Protein AF-X1SLD9-F1 (afdb_monomer_lite)

InterPro domains:
  IPR005496 Integral membrane protein TerC [PF03741] (12-91)

pLDDT: mean 82.07, std 15.09, range [48.0, 96.69]

Structure (mmCIF, N/CA/C/O backbone):
data_AF-X1SLD9-F1
#
_entry.id   AF-X1SLD9-F1
#
loop_
_atom_site.group_PDB
_atom_site.id
_atom_site.type_symbol
_atom_site.label_atom_id
_atom_site.label_alt_id
_atom_site.label_comp_id
_atom_site.label_asym_id
_atom_site.label_entity_id
_atom_site.label_seq_id
_atom_site.pdbx_PDB_ins_code
_atom_site.Cartn_x
_atom_site.Cartn_y
_atom_site.Cartn_z
_atom_site.occupancy
_atom_site.B_iso_or_equiv
_atom_site.auth_seq_id
_atom_site.auth_comp_id
_atom_site.auth_asym_id
_atom_site.auth_atom_id
_atom_site.pdbx_PDB_model_num
ATOM 1 N N . MET A 1 1 ? -6.673 22.535 20.871 1.00 64.75 1 MET A N 1
ATOM 2 C CA . MET A 1 1 ? -6.230 21.132 20.975 1.00 64.75 1 MET A CA 1
ATOM 3 C C . MET A 1 1 ? -6.907 20.286 19.899 1.00 64.75 1 MET A C 1
ATOM 5 O O . MET A 1 1 ? -6.180 19.709 19.114 1.00 64.75 1 MET A O 1
ATOM 9 N N . GLU A 1 2 ? -8.229 20.379 19.704 1.00 82.31 2 GLU A N 1
ATOM 10 C CA . GLU A 1 2 ? -8.966 19.707 18.601 1.00 82.31 2 GLU A CA 1
ATOM 11 C C . GLU A 1 2 ? -8.396 19.900 17.176 1.00 82.31 2 GLU A C 1
ATOM 13 O O . GLU A 1 2 ? -8.291 18.949 16.408 1.00 82.31 2 GLU A O 1
ATOM 18 N N . LEU A 1 3 ? -7.998 21.125 16.803 1.00 88.19 3 LEU A N 1
ATOM 19 C CA . LEU A 1 3 ? -7.491 21.403 15.450 1.00 88.19 3 LEU A CA 1
ATOM 20 C C . LEU A 1 3 ? -6.128 20.745 15.186 1.00 88.19 3 LEU A C 1
ATOM 22 O O . LEU A 1 3 ? -5.868 20.282 14.080 1.00 88.19 3 LEU A O 1
ATOM 26 N N . THR A 1 4 ? -5.262 20.698 16.199 1.00 92.12 4 THR A N 1
ATOM 27 C CA . THR A 1 4 ? -3.933 20.086 16.089 1.00 92.12 4 THR A CA 1
ATOM 28 C C . THR A 1 4 ? -4.052 18.577 15.894 1.00 92.12 4 THR A C 1
ATOM 30 O O . THR A 1 4 ? -3.393 18.038 15.010 1.00 92.12 4 THR A O 1
ATOM 33 N N . GLU A 1 5 ? -4.947 17.921 16.640 1.00 93.19 5 GLU A N 1
ATOM 34 C CA . GLU A 1 5 ? -5.236 16.488 16.489 1.00 93.19 5 GLU A CA 1
ATOM 35 C C . GLU A 1 5 ? -5.834 16.170 15.113 1.00 93.19 5 GLU A C 1
ATOM 37 O O . GLU A 1 5 ? -5.409 15.220 14.462 1.00 93.19 5 GLU A O 1
ATOM 42 N N . ALA A 1 6 ? -6.761 16.997 14.614 1.00 93.94 6 ALA A N 1
ATOM 43 C CA . ALA A 1 6 ? -7.327 16.823 13.276 1.00 93.94 6 ALA A CA 1
ATOM 44 C C . ALA A 1 6 ? -6.264 16.973 12.174 1.00 93.94 6 ALA A C 1
ATOM 46 O O . ALA A 1 6 ? -6.200 16.152 11.260 1.00 93.94 6 ALA A O 1
ATOM 47 N N . ILE A 1 7 ? -5.399 17.989 12.271 1.00 95.50 7 ILE A N 1
ATOM 48 C CA . ILE A 1 7 ? -4.295 18.194 11.322 1.00 95.50 7 ILE A CA 1
ATOM 49 C C . ILE A 1 7 ? -3.312 17.019 11.375 1.00 95.50 7 ILE A C 1
ATOM 51 O O . ILE A 1 7 ? -2.889 16.540 10.323 1.00 95.50 7 ILE A O 1
ATOM 55 N N . LEU A 1 8 ? -2.978 16.522 12.571 1.00 95.50 8 LEU A N 1
ATOM 56 C CA . LEU A 1 8 ? -2.121 15.348 12.740 1.00 95.50 8 LEU A CA 1
ATOM 57 C C . LEU A 1 8 ? -2.761 14.084 12.158 1.00 95.50 8 LEU A C 1
ATOM 59 O O . LEU A 1 8 ? -2.092 13.355 11.432 1.00 95.50 8 LEU A O 1
ATOM 63 N N . ALA A 1 9 ? -4.049 13.843 12.407 1.00 95.19 9 ALA A N 1
ATOM 64 C CA . ALA A 1 9 ? -4.768 12.701 11.849 1.00 95.19 9 ALA A CA 1
ATOM 65 C C . ALA A 1 9 ? -4.791 12.744 10.315 1.00 95.19 9 ALA A C 1
ATOM 67 O O . ALA A 1 9 ? -4.487 11.743 9.669 1.00 95.19 9 ALA A O 1
ATOM 68 N N . ILE A 1 10 ? -5.074 13.909 9.723 1.00 96.31 10 ILE A N 1
ATOM 69 C CA . ILE A 1 10 ? -5.033 14.101 8.267 1.00 96.31 10 ILE A CA 1
ATOM 70 C C . ILE A 1 10 ? -3.620 13.840 7.737 1.00 96.31 10 ILE A C 1
ATOM 72 O O . ILE A 1 10 ? -3.467 13.118 6.756 1.00 96.31 10 ILE A O 1
ATOM 76 N N . LEU A 1 11 ? -2.584 14.368 8.397 1.00 96.69 11 LEU A N 1
ATOM 77 C CA . LEU A 1 11 ? -1.189 14.119 8.023 1.00 96.69 11 LEU A CA 1
ATOM 78 C C . LEU A 1 11 ? -0.839 12.630 8.054 1.00 96.69 11 LEU A C 1
ATOM 80 O O . LEU A 1 11 ? -0.213 12.139 7.118 1.00 96.69 11 LEU A O 1
ATOM 84 N N . VAL A 1 12 ? -1.256 11.908 9.096 1.00 96.62 12 VAL A N 1
ATOM 85 C CA . VAL A 1 12 ? -1.031 10.462 9.215 1.00 96.62 12 VAL A CA 1
ATOM 86 C C . VAL A 1 12 ? -1.765 9.709 8.109 1.00 96.62 12 VAL A C 1
ATOM 88 O O . VAL A 1 12 ? -1.166 8.845 7.475 1.00 96.62 12 VAL A O 1
ATOM 91 N N . ILE A 1 13 ? -3.022 10.053 7.824 1.00 94.25 13 ILE A N 1
ATOM 92 C CA . ILE A 1 13 ? -3.799 9.427 6.745 1.00 94.25 13 ILE A CA 1
ATOM 93 C C . ILE A 1 13 ? -3.123 9.664 5.392 1.00 94.25 13 ILE A C 1
ATOM 95 O O . ILE A 1 13 ? -2.881 8.707 4.661 1.00 94.25 13 ILE A O 1
ATOM 99 N N . VAL A 1 14 ? -2.739 10.907 5.086 1.00 95.38 14 VAL A N 1
ATOM 100 C CA . VAL A 1 14 ? -2.036 11.253 3.840 1.00 95.38 14 VAL A CA 1
ATOM 101 C C . VAL A 1 14 ? -0.701 10.516 3.740 1.00 95.38 14 VAL A C 1
ATOM 103 O O . VAL A 1 14 ? -0.375 9.987 2.680 1.00 95.38 14 VAL A O 1
ATOM 106 N N . ALA A 1 15 ? 0.064 10.430 4.832 1.00 96.12 15 ALA A N 1
ATOM 107 C CA . ALA A 1 15 ? 1.329 9.702 4.854 1.00 96.12 15 ALA A CA 1
ATOM 108 C C . ALA A 1 15 ? 1.130 8.198 4.604 1.00 96.12 15 ALA A C 1
ATOM 110 O O . ALA A 1 15 ? 1.832 7.615 3.778 1.00 96.12 15 ALA A O 1
ATOM 111 N N . LEU A 1 16 ? 0.151 7.574 5.268 1.00 93.12 16 LEU A N 1
ATOM 112 C CA . LEU A 1 16 ? -0.178 6.159 5.087 1.00 93.12 16 LEU A CA 1
ATOM 113 C C . LEU A 1 16 ? -0.670 5.866 3.666 1.00 93.12 16 LEU A C 1
ATOM 115 O O . LEU A 1 16 ? -0.227 4.897 3.049 1.00 93.12 16 LEU A O 1
ATOM 119 N N . GLU A 1 17 ? -1.543 6.709 3.115 1.00 89.62 17 GLU A N 1
ATOM 120 C CA . GLU A 1 17 ? -2.030 6.560 1.744 1.00 89.62 17 GLU A CA 1
ATOM 121 C C . GLU A 1 17 ? -0.930 6.767 0.706 1.00 89.62 17 GLU A C 1
ATOM 123 O O . GLU A 1 17 ? -0.910 6.048 -0.298 1.00 89.62 17 GLU A O 1
ATOM 128 N N . ALA A 1 18 ? -0.014 7.711 0.947 1.00 91.12 18 ALA A N 1
ATOM 129 C CA . ALA A 1 18 ? 1.137 7.951 0.091 1.00 91.12 18 ALA A CA 1
ATOM 130 C C . ALA A 1 18 ? 2.058 6.727 0.071 1.00 91.12 18 ALA A C 1
ATOM 132 O O . ALA A 1 18 ? 2.329 6.204 -1.009 1.00 91.12 18 ALA A O 1
ATOM 133 N N . ILE A 1 19 ? 2.461 6.214 1.238 1.00 92.31 19 ILE A N 1
ATOM 134 C CA . ILE A 1 19 ? 3.322 5.026 1.351 1.00 92.31 19 ILE A CA 1
ATOM 135 C C . ILE A 1 19 ? 2.669 3.823 0.659 1.00 92.31 19 ILE A C 1
ATOM 137 O O . ILE A 1 19 ? 3.279 3.209 -0.212 1.00 92.31 19 ILE A O 1
ATOM 141 N N . LEU A 1 20 ? 1.395 3.550 0.95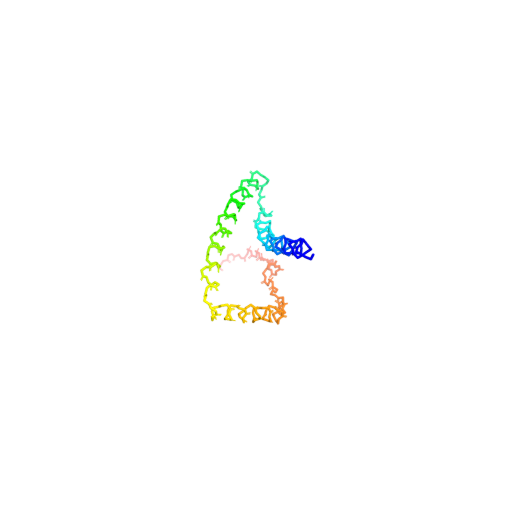5 1.00 88.75 20 LEU A N 1
ATOM 142 C CA . LEU A 1 20 ? 0.655 2.437 0.354 1.00 88.75 20 LEU A CA 1
ATOM 143 C C . LEU A 1 20 ? 0.481 2.593 -1.170 1.00 88.75 20 LEU A C 1
ATOM 145 O O . LEU A 1 20 ? 0.387 1.606 -1.901 1.00 88.75 20 LEU A O 1
ATOM 149 N N . SER A 1 21 ? 0.426 3.832 -1.673 1.00 87.31 21 SER A N 1
ATOM 150 C CA . SER A 1 21 ? 0.331 4.104 -3.111 1.00 87.31 21 SER A CA 1
ATOM 151 C C . SER A 1 21 ? 1.648 3.895 -3.863 1.00 87.31 21 SER A C 1
ATOM 153 O O . SER A 1 21 ? 1.610 3.525 -5.040 1.00 87.31 21 SER A O 1
ATOM 155 N N . VAL A 1 22 ? 2.795 4.098 -3.200 1.00 91.62 22 VAL A N 1
ATOM 156 C CA . VAL A 1 22 ? 4.126 3.979 -3.814 1.00 91.62 22 VAL A CA 1
ATOM 157 C C . VAL A 1 22 ? 4.406 2.543 -4.232 1.00 91.62 22 VAL A C 1
ATOM 159 O O . VAL A 1 22 ? 4.846 2.332 -5.360 1.0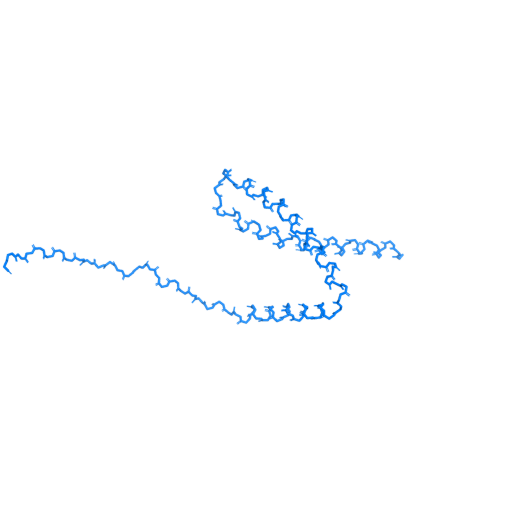0 91.62 22 VAL A O 1
ATOM 162 N N . ASP A 1 23 ? 4.089 1.558 -3.391 1.00 87.94 23 ASP A N 1
ATOM 163 C CA . ASP A 1 23 ? 4.305 0.144 -3.722 1.00 87.94 23 ASP A CA 1
ATOM 164 C C . ASP A 1 23 ? 3.528 -0.266 -4.982 1.00 87.94 23 ASP A C 1
ATOM 166 O O . ASP A 1 23 ? 4.075 -0.883 -5.900 1.00 87.94 23 ASP A O 1
ATOM 170 N N . ASN A 1 24 ? 2.260 0.152 -5.073 1.00 86.44 24 ASN A N 1
ATOM 171 C CA . ASN A 1 24 ? 1.398 -0.156 -6.215 1.00 86.44 24 ASN A CA 1
ATOM 172 C C . ASN A 1 24 ? 1.904 0.512 -7.512 1.00 86.44 24 ASN A C 1
ATOM 174 O O . ASN A 1 24 ? 1.964 -0.118 -8.570 1.00 86.44 24 ASN A O 1
ATOM 178 N N . ALA A 1 25 ? 2.350 1.770 -7.433 1.00 88.56 25 ALA A N 1
ATOM 179 C CA . ALA A 1 25 ? 2.945 2.470 -8.569 1.00 88.56 25 ALA A CA 1
ATOM 180 C C . ALA A 1 25 ? 4.312 1.886 -8.976 1.00 88.56 25 ALA A C 1
ATOM 182 O O . ALA A 1 25 ? 4.612 1.807 -10.169 1.00 88.56 25 ALA A O 1
ATOM 183 N N . MET A 1 26 ? 5.128 1.444 -8.012 1.00 90.56 26 MET A N 1
ATOM 184 C CA . MET A 1 26 ? 6.434 0.831 -8.264 1.00 90.56 26 MET A CA 1
ATOM 185 C C . MET A 1 26 ? 6.286 -0.477 -9.043 1.00 90.56 26 MET A C 1
ATOM 187 O O . MET A 1 26 ? 6.978 -0.662 -10.044 1.00 90.56 26 MET A O 1
ATOM 191 N N . VAL A 1 27 ? 5.366 -1.359 -8.639 1.00 88.62 27 VAL A N 1
ATOM 192 C CA . VAL A 1 27 ? 5.105 -2.623 -9.348 1.00 88.62 27 VAL A CA 1
ATOM 193 C C . VAL A 1 27 ? 4.638 -2.362 -10.780 1.00 88.62 27 VAL A C 1
ATOM 195 O O . VAL A 1 27 ? 5.189 -2.948 -11.716 1.00 88.62 27 VAL A O 1
ATOM 198 N N . LEU A 1 28 ? 3.692 -1.434 -10.976 1.00 89.00 28 LEU A N 1
ATOM 199 C CA . LEU A 1 28 ? 3.235 -1.051 -12.315 1.00 89.00 28 LEU A CA 1
ATOM 200 C C . LEU A 1 28 ? 4.391 -0.499 -13.164 1.00 89.00 28 LEU A C 1
ATOM 202 O O . LEU A 1 28 ? 4.561 -0.897 -14.316 1.00 89.00 28 LEU A O 1
ATOM 206 N N . ALA A 1 29 ? 5.224 0.375 -12.596 1.00 88.75 29 ALA A N 1
ATOM 207 C CA . ALA A 1 29 ? 6.377 0.933 -13.290 1.00 88.75 29 ALA A CA 1
ATOM 208 C C . ALA A 1 29 ? 7.378 -0.157 -13.699 1.00 88.75 29 ALA A C 1
ATOM 210 O O . ALA A 1 29 ? 7.855 -0.147 -14.832 1.00 88.75 29 ALA A O 1
ATOM 211 N N . VAL A 1 30 ? 7.680 -1.114 -12.815 1.00 89.00 30 VAL A N 1
ATOM 212 C CA . VAL A 1 30 ? 8.586 -2.236 -13.111 1.00 89.00 30 VAL A CA 1
ATOM 213 C C . VAL A 1 30 ? 8.021 -3.125 -14.218 1.00 89.00 30 VAL A C 1
ATOM 215 O O . VAL A 1 30 ? 8.761 -3.502 -15.125 1.00 89.00 30 VAL A O 1
ATOM 218 N N . MET A 1 31 ? 6.717 -3.400 -14.200 1.00 87.44 31 MET A N 1
ATOM 219 C CA . MET A 1 31 ? 6.062 -4.245 -15.200 1.00 87.44 31 MET A CA 1
ATOM 220 C C . MET A 1 31 ? 5.995 -3.596 -16.589 1.00 87.44 31 MET A C 1
ATOM 222 O O . MET A 1 31 ? 5.997 -4.296 -17.599 1.00 87.44 31 MET A O 1
ATOM 226 N N . VAL A 1 32 ? 5.963 -2.263 -16.656 1.00 84.06 32 VAL A N 1
ATOM 227 C CA . VAL A 1 32 ? 5.827 -1.513 -17.914 1.00 84.06 32 VAL A CA 1
ATOM 228 C C . VAL A 1 32 ? 7.178 -1.103 -18.530 1.00 84.06 32 VAL A C 1
ATOM 230 O O . VAL A 1 32 ? 7.241 -0.779 -19.718 1.00 84.06 32 VAL A O 1
ATOM 233 N N . ARG A 1 33 ? 8.288 -1.190 -17.779 1.00 80.88 33 ARG A N 1
ATOM 234 C CA . ARG A 1 33 ? 9.659 -0.949 -18.284 1.00 80.88 33 ARG A CA 1
ATOM 235 C C . ARG A 1 33 ? 10.031 -1.698 -19.579 1.00 80.88 33 ARG A C 1
ATOM 237 O O . ARG A 1 33 ? 10.653 -1.061 -20.424 1.00 80.88 33 ARG A O 1
ATOM 244 N N . PRO A 1 34 ? 9.694 -2.986 -19.781 1.00 80.38 34 PRO A N 1
ATOM 245 C CA . PRO A 1 34 ? 10.126 -3.729 -20.969 1.00 80.38 34 PRO A CA 1
ATOM 246 C C . PRO A 1 34 ? 9.279 -3.483 -22.235 1.00 80.38 34 PRO A C 1
ATOM 248 O O . PRO A 1 34 ? 9.470 -4.183 -23.228 1.00 80.38 34 PRO A O 1
ATOM 251 N N . LEU A 1 35 ? 8.334 -2.532 -22.238 1.00 78.31 35 LEU A N 1
ATOM 252 C CA . LEU A 1 35 ? 7.371 -2.371 -23.335 1.00 78.31 35 LEU A CA 1
ATOM 253 C C . LEU A 1 35 ? 7.790 -1.294 -24.364 1.00 78.31 35 LEU A C 1
ATOM 255 O O . LEU A 1 35 ? 8.181 -0.195 -23.958 1.00 78.31 35 LEU A O 1
ATOM 259 N N . PRO A 1 36 ? 7.657 -1.551 -25.685 1.00 73.38 36 PRO A N 1
ATOM 260 C CA . PRO A 1 36 ? 7.983 -0.581 -26.736 1.00 73.38 36 PRO A CA 1
ATOM 261 C C . PRO A 1 36 ? 7.186 0.728 -26.599 1.00 73.38 36 PRO A C 1
ATOM 263 O O . PRO A 1 36 ? 6.005 0.704 -26.236 1.00 73.38 36 PRO A O 1
ATOM 266 N N . GLU A 1 37 ? 7.811 1.867 -26.939 1.00 72.88 37 GLU A N 1
ATOM 267 C CA . GLU A 1 37 ? 7.284 3.235 -26.747 1.00 72.88 37 GLU A CA 1
ATOM 268 C C . GLU A 1 37 ? 5.806 3.412 -27.146 1.00 72.88 37 GLU A C 1
ATOM 270 O O . GLU A 1 37 ? 5.058 4.103 -26.454 1.00 72.88 37 GLU A O 1
ATOM 275 N N . HIS A 1 38 ? 5.364 2.760 -28.227 1.00 77.56 38 HIS A N 1
ATOM 276 C CA . HIS A 1 38 ? 4.008 2.902 -28.761 1.00 77.56 38 HIS A CA 1
ATOM 277 C C . HIS A 1 38 ? 2.916 2.188 -27.937 1.00 77.56 38 HIS A C 1
ATOM 279 O O . HIS A 1 38 ? 1.756 2.596 -27.979 1.00 77.56 38 HIS A O 1
ATOM 285 N N . LEU A 1 39 ? 3.258 1.143 -27.169 1.00 80.19 39 LEU A N 1
ATOM 286 C CA . LEU A 1 39 ? 2.313 0.427 -26.292 1.00 80.19 39 LEU A CA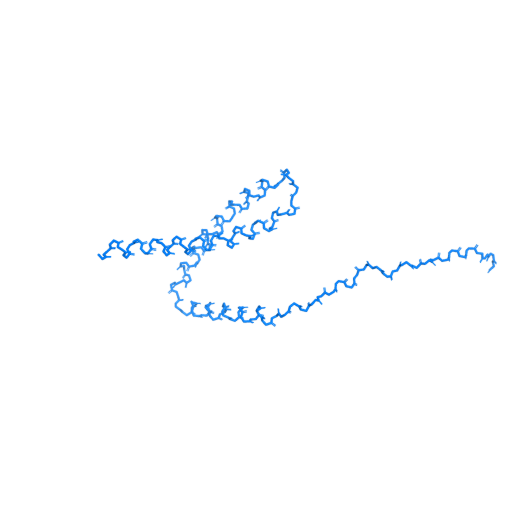 1
ATOM 287 C C . LEU A 1 39 ? 2.415 0.865 -24.837 1.00 80.19 39 LEU A C 1
ATOM 289 O O . LEU A 1 39 ? 1.478 0.641 -24.069 1.00 80.19 39 LEU A O 1
ATOM 293 N N . ARG A 1 40 ? 3.518 1.519 -24.462 1.00 81.75 40 ARG A N 1
ATOM 294 C CA . ARG A 1 40 ? 3.806 1.911 -23.082 1.00 81.75 40 ARG A CA 1
ATOM 295 C C . ARG A 1 40 ? 2.695 2.769 -22.482 1.00 81.75 40 ARG A C 1
ATOM 297 O O . ARG A 1 40 ? 2.229 2.476 -21.390 1.00 81.75 40 ARG A O 1
ATOM 304 N N . GLN A 1 41 ? 2.193 3.762 -23.215 1.00 81.12 41 GLN A N 1
ATOM 305 C CA . GLN A 1 41 ? 1.099 4.613 -22.731 1.00 81.12 41 GLN A CA 1
ATOM 306 C C . GLN A 1 41 ? -0.211 3.848 -22.517 1.00 81.12 41 GLN A C 1
ATOM 308 O O . GLN A 1 41 ? -0.881 4.058 -21.511 1.00 81.12 41 GLN A O 1
ATOM 313 N N . ARG A 1 42 ? -0.569 2.930 -23.424 1.00 83.62 42 ARG A N 1
ATOM 314 C CA . ARG A 1 42 ? -1.783 2.114 -23.275 1.00 83.62 42 ARG A CA 1
ATOM 315 C C . ARG A 1 42 ? -1.646 1.149 -22.104 1.00 83.62 42 ARG A C 1
ATOM 317 O O . ARG A 1 42 ? -2.564 1.049 -21.302 1.00 83.62 42 ARG A O 1
ATOM 324 N N . ALA A 1 43 ? -0.493 0.500 -21.964 1.00 85.19 43 ALA A N 1
ATOM 325 C CA . ALA A 1 43 ? -0.214 -0.384 -20.838 1.00 85.19 43 ALA A CA 1
ATOM 326 C C . ALA A 1 43 ? -0.240 0.357 -19.493 1.00 85.19 43 ALA A C 1
ATOM 328 O O . ALA A 1 43 ? -0.831 -0.148 -18.543 1.00 85.19 43 ALA A O 1
ATOM 329 N N . LEU A 1 44 ? 0.315 1.574 -19.423 1.00 86.69 44 LEU A N 1
ATOM 330 C CA . LEU A 1 44 ? 0.204 2.427 -18.235 1.00 86.69 44 LEU A CA 1
ATOM 331 C C . LEU A 1 44 ? -1.250 2.778 -17.925 1.00 86.69 44 LEU A C 1
ATOM 333 O O . LEU A 1 44 ? -1.647 2.728 -16.769 1.00 86.69 44 LEU A O 1
ATOM 337 N N . LEU A 1 45 ? -2.051 3.118 -18.935 1.00 89.62 45 LEU A N 1
ATOM 338 C CA . LEU A 1 45 ? -3.428 3.567 -18.738 1.00 89.62 45 LEU A CA 1
ATOM 339 C C . LEU A 1 45 ? -4.350 2.417 -18.302 1.00 89.62 45 LEU A C 1
ATOM 341 O O . LEU A 1 45 ? -5.095 2.559 -17.335 1.00 89.62 45 LEU A O 1
ATOM 345 N N . TYR A 1 46 ? -4.239 1.250 -18.944 1.00 89.50 46 TYR A N 1
ATOM 346 C CA . TYR A 1 46 ? -4.944 0.038 -18.512 1.00 89.50 46 TYR A CA 1
ATOM 347 C C . TYR A 1 46 ? -4.471 -0.435 -17.133 1.00 89.50 46 TYR A C 1
ATOM 349 O O . TYR A 1 46 ? -5.293 -0.826 -16.306 1.00 89.50 46 TYR A O 1
ATOM 357 N N . GLY A 1 47 ? -3.167 -0.346 -16.860 1.00 89.31 47 GLY A N 1
ATOM 358 C CA . GLY A 1 47 ? -2.599 -0.658 -15.554 1.00 89.31 47 GLY A CA 1
ATOM 359 C C . GLY A 1 47 ? -3.064 0.299 -14.457 1.00 89.31 47 GLY A C 1
ATOM 360 O O . GLY A 1 47 ? -3.372 -0.155 -13.364 1.00 89.31 47 GLY A O 1
ATOM 361 N N . LEU A 1 48 ? -3.201 1.595 -14.747 1.00 90.00 48 LEU A N 1
ATOM 362 C CA . LEU A 1 48 ? -3.702 2.598 -13.805 1.00 90.00 48 LEU A CA 1
ATOM 363 C C . LEU A 1 48 ? -5.177 2.362 -13.463 1.00 90.00 48 LEU A C 1
ATOM 365 O O . LEU A 1 48 ? -5.541 2.361 -12.288 1.00 90.00 48 LEU A O 1
ATOM 369 N N . ILE A 1 49 ? -6.018 2.124 -14.474 1.00 92.62 49 ILE A N 1
ATOM 370 C CA . ILE A 1 49 ? -7.441 1.815 -14.274 1.00 92.62 49 ILE A CA 1
ATOM 371 C C . ILE A 1 49 ? -7.580 0.521 -13.464 1.00 92.62 49 ILE A C 1
ATOM 373 O O . ILE A 1 49 ? -8.296 0.492 -12.463 1.00 92.62 49 ILE A O 1
ATOM 377 N N . GLY A 1 50 ? -6.846 -0.528 -13.848 1.00 91.00 50 GLY A N 1
ATOM 378 C CA . GLY A 1 50 ? -6.826 -1.797 -13.124 1.00 91.00 50 GLY A CA 1
ATOM 379 C C . GLY A 1 50 ? -6.333 -1.645 -11.684 1.00 91.00 50 GLY A C 1
ATOM 380 O O . GLY A 1 50 ? -6.961 -2.171 -10.770 1.00 91.00 50 GLY A O 1
ATOM 381 N N . ALA A 1 51 ? -5.270 -0.872 -11.457 1.00 89.56 51 ALA A N 1
ATOM 382 C CA . ALA A 1 51 ? -4.732 -0.594 -10.129 1.00 89.56 51 ALA A CA 1
ATOM 383 C C . ALA A 1 51 ? -5.742 0.140 -9.238 1.00 89.56 51 ALA A C 1
ATOM 385 O O . ALA A 1 51 ? -5.835 -0.169 -8.053 1.00 89.56 51 ALA A O 1
ATOM 386 N N . TYR A 1 52 ? -6.523 1.072 -9.789 1.00 90.69 52 TYR A N 1
ATOM 387 C CA . TYR A 1 52 ? -7.557 1.791 -9.040 1.00 90.69 52 TYR A CA 1
ATOM 388 C C . TYR A 1 52 ? -8.726 0.874 -8.655 1.00 90.69 52 TYR A C 1
ATOM 390 O O . TYR A 1 52 ? -9.177 0.888 -7.510 1.00 90.69 52 TYR A O 1
ATOM 398 N N . VAL A 1 53 ? -9.175 0.028 -9.589 1.00 94.06 53 VAL A N 1
ATOM 399 C CA . VAL A 1 53 ? -10.234 -0.965 -9.345 1.00 94.06 53 VAL A CA 1
ATOM 400 C C . VAL A 1 53 ? -9.781 -2.004 -8.321 1.00 94.06 53 VAL A C 1
ATOM 402 O O . VAL A 1 53 ? -10.486 -2.255 -7.345 1.00 94.06 53 VAL A O 1
ATOM 405 N N . LEU A 1 54 ? -8.586 -2.572 -8.500 1.00 91.50 54 LEU A N 1
ATOM 406 C CA . LEU A 1 54 ? -8.013 -3.553 -7.582 1.00 91.50 54 LEU A CA 1
ATOM 407 C C . LEU A 1 54 ? -7.769 -2.945 -6.200 1.00 91.50 54 LEU A C 1
ATOM 409 O O . LEU A 1 54 ? -8.021 -3.613 -5.203 1.00 91.50 54 LEU A O 1
ATOM 413 N N . ARG A 1 55 ? -7.360 -1.672 -6.119 1.00 90.44 55 ARG A N 1
ATOM 414 C CA . ARG A 1 55 ? -7.251 -0.944 -4.848 1.00 90.44 55 ARG A CA 1
ATOM 415 C C . ARG A 1 55 ? -8.610 -0.792 -4.170 1.00 90.44 55 ARG A C 1
ATOM 417 O O . ARG A 1 55 ? -8.708 -1.075 -2.982 1.00 90.44 55 ARG A O 1
ATOM 424 N N . GLY A 1 56 ? -9.651 -0.394 -4.900 1.00 92.81 56 GLY A N 1
ATOM 425 C CA . GLY A 1 56 ? -11.010 -0.313 -4.357 1.00 92.81 56 GLY A CA 1
ATOM 426 C C . GLY A 1 56 ? -11.500 -1.663 -3.830 1.00 92.81 56 GLY A C 1
ATOM 427 O O . GLY A 1 56 ? -12.024 -1.751 -2.721 1.00 92.81 56 GLY A O 1
ATOM 428 N N . LEU A 1 57 ? -11.245 -2.733 -4.583 1.00 95.44 57 LEU A N 1
ATOM 429 C CA . LEU A 1 57 ? -11.603 -4.090 -4.188 1.00 95.44 57 LEU A CA 1
ATOM 430 C C . LEU A 1 57 ? -10.799 -4.574 -2.969 1.00 95.44 57 LEU A C 1
ATOM 432 O O . LEU A 1 57 ? -11.365 -5.150 -2.043 1.00 95.44 57 LEU A O 1
ATOM 436 N N . ALA A 1 58 ? -9.495 -4.299 -2.932 1.00 91.75 58 ALA A N 1
ATOM 437 C CA . ALA A 1 58 ? -8.632 -4.619 -1.800 1.00 91.75 58 ALA A CA 1
ATOM 438 C C . ALA A 1 58 ? -9.060 -3.874 -0.530 1.00 91.75 58 ALA A C 1
ATOM 440 O O . ALA A 1 58 ? -9.096 -4.480 0.535 1.00 91.75 58 ALA A O 1
ATOM 441 N N . LEU A 1 59 ? -9.437 -2.594 -0.635 1.00 92.25 59 LEU A N 1
ATOM 442 C CA . LEU A 1 59 ? -9.985 -1.827 0.486 1.00 92.25 59 LEU A CA 1
ATOM 443 C C . LEU A 1 59 ? -11.310 -2.419 0.973 1.00 92.25 59 LEU A C 1
ATOM 445 O O . LEU A 1 59 ? -11.501 -2.567 2.178 1.00 92.25 59 LEU A O 1
ATOM 449 N N . LEU A 1 60 ? -12.191 -2.830 0.059 1.00 95.12 60 LEU A N 1
ATOM 450 C CA . LEU A 1 60 ? -13.441 -3.497 0.416 1.00 95.12 60 LEU A CA 1
ATOM 451 C C . LEU A 1 60 ? -13.160 -4.778 1.213 1.00 95.12 60 LEU A C 1
ATOM 453 O O . LEU A 1 60 ? -13.650 -4.921 2.331 1.00 95.12 60 LEU A O 1
ATOM 457 N N . PHE A 1 61 ? -12.286 -5.657 0.719 1.00 94.31 61 PHE A N 1
ATOM 458 C CA . PHE A 1 61 ? -11.885 -6.854 1.463 1.00 94.31 61 PHE A CA 1
ATOM 459 C C . PHE A 1 61 ? -11.196 -6.532 2.791 1.00 94.31 61 PHE A C 1
ATOM 461 O O . PHE A 1 61 ? -11.501 -7.170 3.794 1.00 94.31 61 PHE A O 1
ATOM 468 N N . ALA A 1 62 ? -10.313 -5.532 2.831 1.00 91.56 62 ALA A N 1
ATOM 469 C CA . ALA A 1 62 ? -9.632 -5.120 4.052 1.00 91.56 62 ALA A CA 1
ATOM 470 C C . ALA A 1 62 ? -10.633 -4.689 5.129 1.00 91.56 62 ALA A C 1
ATOM 472 O O . ALA A 1 62 ? -10.519 -5.133 6.268 1.00 91.56 62 ALA A O 1
ATOM 473 N N . THR A 1 63 ? -11.652 -3.897 4.775 1.00 92.56 63 THR A N 1
ATOM 474 C CA . THR A 1 63 ? -12.688 -3.487 5.737 1.00 92.56 63 THR A CA 1
ATOM 475 C C . THR A 1 63 ? -13.493 -4.671 6.272 1.00 92.56 63 THR A C 1
ATOM 477 O O . THR A 1 63 ? -13.784 -4.697 7.465 1.00 92.56 63 THR A O 1
ATOM 480 N N . LEU A 1 64 ? -13.785 -5.682 5.443 1.00 92.94 64 LEU A N 1
ATOM 481 C CA . LEU A 1 64 ? -14.449 -6.916 5.882 1.00 92.94 64 LEU A CA 1
ATOM 482 C C . LEU A 1 64 ? -13.553 -7.743 6.817 1.00 92.94 64 LEU A C 1
ATOM 484 O O . LEU A 1 64 ? -14.008 -8.217 7.855 1.00 92.94 64 LEU A O 1
ATOM 488 N N . ILE A 1 65 ? -12.270 -7.885 6.474 1.00 93.06 65 ILE A N 1
ATOM 489 C CA . ILE A 1 65 ? -11.279 -8.639 7.253 1.00 93.06 65 ILE A CA 1
ATOM 490 C C . ILE A 1 65 ? -11.020 -7.976 8.613 1.00 93.06 65 ILE A C 1
ATOM 492 O O . ILE A 1 65 ? -10.910 -8.666 9.626 1.00 93.06 65 ILE A O 1
ATOM 496 N N . ILE A 1 66 ? -10.956 -6.641 8.653 1.00 92.56 66 ILE A N 1
ATOM 497 C CA . ILE A 1 66 ? -10.695 -5.859 9.869 1.00 92.56 66 ILE A CA 1
ATOM 498 C C . ILE A 1 66 ? -11.784 -6.053 10.929 1.00 92.56 66 ILE A C 1
ATOM 500 O O . ILE A 1 66 ? -11.492 -5.911 12.113 1.00 92.56 66 ILE A O 1
ATOM 504 N N . GLN A 1 67 ? -13.009 -6.429 10.552 1.00 92.31 67 GLN A N 1
ATOM 505 C CA . GLN A 1 67 ? -14.052 -6.716 11.542 1.00 92.31 67 GLN A CA 1
ATOM 506 C C . GLN A 1 67 ? -13.748 -7.955 12.399 1.00 92.31 67 GLN A C 1
ATOM 508 O O . GLN A 1 67 ? -14.332 -8.122 13.469 1.00 92.31 67 GLN A O 1
ATOM 513 N N . ILE A 1 68 ? -12.829 -8.821 11.963 1.00 93.06 68 ILE A N 1
ATOM 514 C CA . ILE A 1 68 ? -12.519 -10.085 12.626 1.00 93.06 68 ILE A CA 1
ATOM 515 C C . ILE A 1 68 ? -11.137 -10.001 13.287 1.00 93.06 68 ILE A C 1
ATOM 517 O O . ILE A 1 68 ? -10.096 -10.138 12.642 1.00 93.06 68 ILE A O 1
ATOM 521 N N . TRP A 1 69 ? -11.123 -9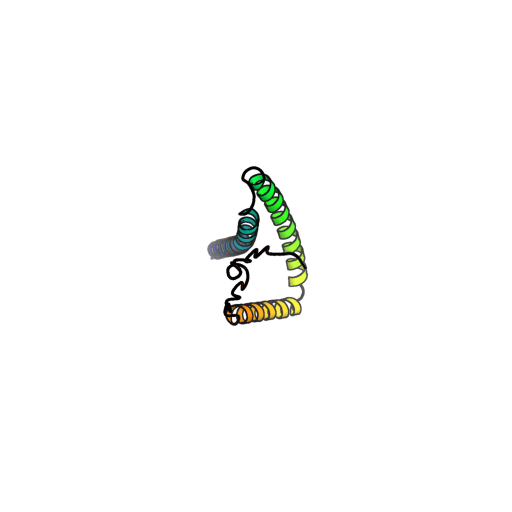.832 14.611 1.00 91.88 69 TRP A N 1
ATOM 522 C CA . TRP A 1 69 ? -9.898 -9.559 15.378 1.00 91.88 69 TRP A CA 1
ATOM 523 C C . TRP A 1 69 ? -8.814 -10.653 15.271 1.00 91.88 69 TRP A C 1
ATOM 525 O O . TRP A 1 69 ? -7.626 -10.341 15.207 1.00 91.88 69 TRP A O 1
ATOM 535 N N . TRP A 1 70 ? -9.186 -11.938 15.194 1.00 93.06 70 TRP A N 1
ATOM 536 C CA . TRP A 1 70 ? -8.206 -13.030 15.090 1.00 93.06 70 TRP A CA 1
ATOM 537 C C . TRP A 1 70 ? -7.494 -13.059 13.730 1.00 93.06 70 TRP A C 1
ATOM 539 O O . TRP A 1 70 ? -6.332 -13.461 13.658 1.00 93.06 70 TRP A O 1
ATOM 549 N N . ILE A 1 71 ? -8.152 -12.593 12.658 1.00 91.44 71 ILE A N 1
ATOM 550 C CA . ILE A 1 71 ? -7.543 -12.526 11.321 1.00 91.44 71 ILE A CA 1
ATOM 551 C C . ILE A 1 71 ? -6.462 -11.449 11.293 1.00 91.44 71 ILE A C 1
ATOM 553 O O . ILE A 1 71 ? -5.395 -11.677 10.730 1.00 91.44 71 ILE A O 1
ATOM 557 N N . GLN A 1 72 ? -6.698 -10.303 11.939 1.00 90.25 72 GLN A N 1
ATOM 558 C CA . GLN A 1 72 ? -5.689 -9.247 12.059 1.00 90.25 72 GLN A CA 1
ATOM 559 C C . GLN A 1 72 ? -4.425 -9.754 12.762 1.00 90.25 72 GLN A C 1
ATOM 561 O O . GLN A 1 72 ? -3.316 -9.494 12.294 1.00 90.25 72 GLN A O 1
ATOM 566 N N . LEU A 1 73 ? -4.586 -10.525 13.845 1.00 93.81 73 LEU A N 1
ATOM 567 C CA . LEU A 1 73 ? -3.461 -11.104 14.578 1.00 93.81 73 LEU A CA 1
ATOM 568 C C . LEU A 1 73 ? -2.671 -12.090 13.708 1.00 93.81 73 LEU A C 1
ATOM 570 O O . LEU A 1 73 ? -1.443 -12.016 13.639 1.00 93.81 73 LEU A O 1
ATOM 574 N N . LEU A 1 74 ? -3.374 -12.986 13.010 1.00 94.94 74 LEU A N 1
ATOM 575 C CA . LEU A 1 74 ? -2.751 -13.979 12.138 1.00 94.94 74 LEU A CA 1
ATOM 576 C C . LEU A 1 74 ? -2.046 -13.323 10.940 1.00 94.94 74 LEU A C 1
ATOM 578 O O . LEU A 1 74 ? -0.927 -13.704 10.596 1.00 94.94 74 LEU A O 1
ATOM 582 N N . GLY A 1 75 ? -2.666 -12.303 10.343 1.00 92.00 75 GLY A N 1
ATOM 583 C CA . GLY A 1 75 ? -2.100 -11.523 9.245 1.00 92.00 75 GLY A CA 1
ATOM 584 C C . GLY A 1 75 ? -0.855 -10.738 9.661 1.00 92.00 75 GLY A C 1
ATOM 585 O O . GLY A 1 75 ? 0.157 -10.782 8.964 1.00 92.00 75 GLY A O 1
ATOM 586 N N . GLY A 1 76 ? -0.883 -10.086 10.826 1.00 93.06 76 GLY A N 1
ATOM 587 C CA . GLY A 1 76 ? 0.280 -9.390 11.381 1.00 93.06 76 GLY A CA 1
ATOM 588 C C . GLY A 1 76 ? 1.450 -10.337 11.657 1.00 93.06 76 GLY A C 1
ATOM 589 O O . GLY A 1 76 ? 2.585 -10.056 11.268 1.00 93.06 76 GLY A O 1
ATOM 590 N N . LEU A 1 77 ? 1.175 -11.504 12.251 1.00 95.69 77 LEU A N 1
ATOM 591 C CA . LEU A 1 77 ? 2.200 -12.518 12.502 1.00 95.69 77 LEU A CA 1
ATOM 592 C C . LEU A 1 77 ? 2.793 -13.073 11.196 1.00 95.69 77 LEU A C 1
ATOM 594 O O . LEU A 1 77 ? 4.008 -13.260 11.099 1.00 95.69 77 LEU A O 1
ATOM 598 N N . TYR A 1 78 ? 1.958 -13.286 10.176 1.00 94.75 78 TYR A N 1
ATOM 599 C CA . TYR A 1 78 ? 2.399 -13.723 8.851 1.00 94.75 78 TYR A CA 1
ATOM 600 C C . TYR A 1 78 ? 3.339 -12.708 8.183 1.00 94.75 78 TYR A C 1
ATOM 602 O O . TYR A 1 78 ? 4.358 -13.099 7.615 1.00 94.75 78 TYR A O 1
ATOM 610 N N . LEU A 1 79 ? 3.052 -11.407 8.295 1.00 90.88 79 LEU A N 1
ATOM 611 C CA . LEU A 1 79 ? 3.918 -10.350 7.759 1.00 90.88 79 LEU A CA 1
ATOM 612 C C . LEU A 1 79 ? 5.285 -10.319 8.449 1.00 90.88 79 LEU A C 1
ATOM 614 O O . LEU A 1 79 ? 6.311 -10.217 7.775 1.00 90.88 79 LEU A O 1
ATOM 618 N N . ILE A 1 80 ? 5.314 -10.467 9.776 1.00 94.69 80 ILE A N 1
ATOM 619 C CA . ILE A 1 80 ? 6.564 -10.565 10.541 1.00 94.69 80 ILE A CA 1
ATOM 620 C C . ILE A 1 80 ? 7.375 -11.773 10.062 1.00 94.69 80 ILE A C 1
ATOM 622 O O . ILE A 1 80 ? 8.563 -11.647 9.762 1.00 94.69 80 ILE A O 1
ATOM 626 N N . TYR A 1 81 ? 6.731 -12.936 9.932 1.00 94.50 81 TYR A N 1
ATOM 627 C CA . TYR A 1 81 ? 7.373 -14.137 9.405 1.00 94.50 81 TYR A CA 1
ATOM 628 C C . TYR A 1 81 ? 7.945 -13.917 7.996 1.00 94.50 81 TYR A C 1
ATOM 630 O O . TYR A 1 81 ? 9.095 -14.282 7.741 1.00 94.50 81 TYR A O 1
ATOM 638 N N . LEU A 1 82 ? 7.179 -13.296 7.093 1.00 90.88 82 LEU A N 1
ATOM 639 C CA . LEU A 1 82 ? 7.611 -13.029 5.724 1.00 90.88 82 LEU A CA 1
ATOM 640 C C . LEU A 1 82 ? 8.827 -12.097 5.686 1.00 90.88 82 LEU A C 1
ATOM 642 O O . LEU A 1 82 ? 9.772 -12.381 4.950 1.00 90.88 82 LEU A O 1
ATOM 646 N N . ALA A 1 83 ? 8.836 -11.047 6.512 1.00 91.69 83 ALA A N 1
ATOM 647 C CA . ALA A 1 83 ? 9.979 -10.152 6.654 1.00 91.69 83 ALA A CA 1
ATOM 648 C C . ALA A 1 83 ? 11.224 -10.928 7.109 1.00 91.69 83 ALA A C 1
ATOM 650 O O . ALA A 1 83 ? 12.236 -10.929 6.408 1.00 91.69 83 ALA A O 1
ATOM 651 N N . PHE A 1 84 ? 11.142 -11.675 8.217 1.00 93.31 84 PHE A N 1
ATOM 652 C CA . PHE A 1 84 ? 12.264 -12.488 8.701 1.00 93.31 84 PHE A CA 1
ATOM 653 C C . PHE A 1 84 ? 12.751 -13.499 7.659 1.00 93.31 84 PHE A C 1
ATOM 655 O O . PHE A 1 84 ? 13.954 -13.671 7.482 1.00 93.31 84 PHE A O 1
ATOM 662 N N . ASN A 1 85 ? 11.840 -14.163 6.950 1.00 90.44 85 ASN A N 1
ATOM 663 C CA . ASN A 1 85 ? 12.194 -15.122 5.911 1.00 90.44 85 ASN A CA 1
ATOM 664 C C . ASN A 1 85 ? 12.875 -14.450 4.706 1.00 90.44 85 ASN A C 1
ATOM 666 O O . ASN A 1 85 ? 13.846 -14.991 4.184 1.00 90.44 85 ASN A O 1
ATOM 670 N N . HIS A 1 86 ? 12.407 -13.273 4.282 1.00 86.06 86 HIS A N 1
ATOM 671 C CA . HIS A 1 86 ? 13.018 -12.527 3.182 1.00 86.06 86 HIS A CA 1
ATOM 672 C C . HIS A 1 86 ? 14.431 -12.050 3.542 1.00 86.06 86 HIS A C 1
ATOM 674 O O . HIS A 1 86 ? 15.356 -12.274 2.772 1.00 86.06 86 HIS A O 1
ATOM 680 N N . PHE A 1 87 ? 14.630 -11.501 4.745 1.00 87.25 87 PHE A N 1
ATOM 681 C CA . PHE A 1 87 ? 15.958 -11.085 5.216 1.00 87.25 87 PHE A CA 1
ATOM 682 C C . PHE A 1 87 ? 16.925 -12.260 5.439 1.00 87.25 87 PHE A C 1
ATOM 684 O O . PHE A 1 87 ? 18.134 -12.093 5.296 1.00 87.25 87 PHE A O 1
ATOM 691 N N . ARG A 1 88 ? 16.424 -13.455 5.783 1.00 83.19 88 ARG A N 1
ATOM 692 C CA . ARG A 1 88 ? 17.257 -14.660 5.967 1.00 83.19 88 ARG A CA 1
ATOM 693 C C . ARG A 1 88 ? 17.594 -15.372 4.662 1.00 83.19 88 ARG A C 1
ATOM 695 O O . ARG A 1 88 ? 18.571 -16.120 4.627 1.00 83.19 88 ARG A O 1
ATOM 702 N N . LYS A 1 89 ? 16.829 -15.148 3.592 1.00 69.94 89 LYS A N 1
ATOM 703 C CA . LYS A 1 89 ? 17.195 -15.597 2.247 1.00 69.94 89 LYS A CA 1
ATOM 704 C C . LYS A 1 89 ? 18.257 -14.654 1.688 1.00 69.94 89 LYS A C 1
ATOM 706 O O . LYS A 1 89 ? 17.962 -13.743 0.923 1.00 69.94 89 LYS A O 1
ATOM 711 N N . LEU A 1 90 ? 19.512 -14.904 2.069 1.00 61.66 90 LEU A N 1
ATOM 712 C CA . LEU A 1 90 ? 20.656 -14.419 1.303 1.00 61.66 90 LEU A CA 1
ATOM 713 C C . LEU A 1 90 ? 20.449 -14.831 -0.165 1.00 61.66 90 LEU A C 1
ATOM 715 O O . LEU A 1 90 ? 20.058 -15.978 -0.409 1.00 61.66 90 LEU A O 1
ATOM 719 N N . PRO A 1 91 ? 20.701 -13.942 -1.139 1.00 58.22 91 PRO A N 1
ATOM 720 C CA . PRO A 1 91 ? 20.703 -14.318 -2.537 1.00 58.22 91 PRO A CA 1
ATOM 721 C C . PRO A 1 91 ? 21.884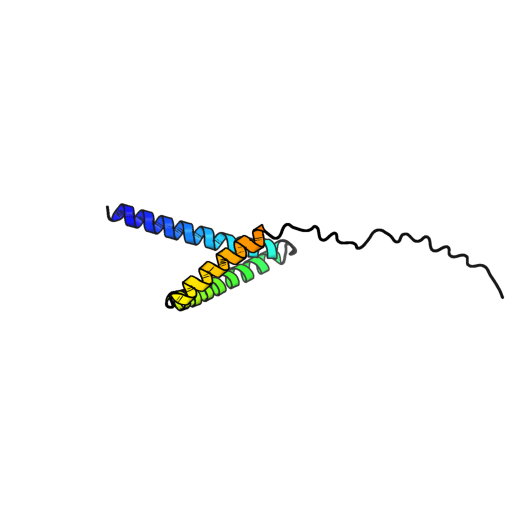 -15.265 -2.739 1.00 58.22 91 PRO A C 1
ATOM 723 O O . PRO A 1 91 ? 23.009 -14.838 -2.988 1.00 58.22 91 PRO A O 1
ATOM 726 N N . SER A 1 92 ? 21.654 -16.569 -2.595 1.00 49.50 92 SER A N 1
ATOM 727 C CA . SER A 1 9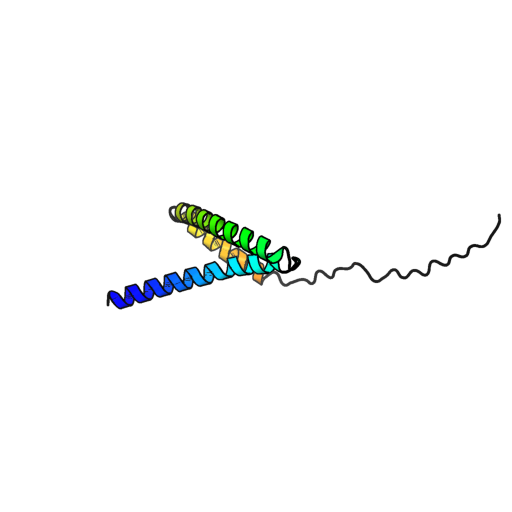2 ? 22.516 -17.548 -3.236 1.00 49.50 92 SER A CA 1
ATOM 728 C C . SER A 1 92 ? 22.441 -17.217 -4.717 1.00 49.50 92 SER A C 1
ATOM 730 O O . SER A 1 92 ? 21.383 -17.378 -5.325 1.00 49.50 92 SER A O 1
ATOM 732 N N . HIS A 1 93 ? 23.529 -16.645 -5.241 1.00 48.56 93 HIS A N 1
ATOM 733 C CA . HIS A 1 93 ? 23.770 -16.486 -6.665 1.00 48.56 93 HIS A CA 1
ATOM 734 C C . HIS A 1 93 ? 23.368 -17.798 -7.329 1.00 48.56 93 HIS A C 1
ATOM 736 O O . HIS A 1 93 ? 24.034 -18.819 -7.178 1.00 48.56 93 HIS A O 1
ATOM 742 N N . GLN A 1 94 ? 22.219 -17.791 -7.990 1.00 48.00 94 GLN A N 1
ATOM 743 C CA . GLN A 1 94 ? 21.900 -18.836 -8.930 1.00 48.00 94 GLN A CA 1
ATOM 744 C C . GLN A 1 94 ? 22.607 -18.394 -10.199 1.00 48.00 94 GLN A C 1
ATOM 746 O O . GLN A 1 94 ? 22.050 -17.657 -11.009 1.00 48.00 94 GLN A O 1
ATOM 751 N N . ASP A 1 95 ? 23.890 -18.747 -10.276 1.00 50.81 95 ASP A N 1
ATOM 752 C CA . ASP A 1 95 ? 24.684 -18.636 -11.487 1.00 50.81 95 ASP A CA 1
ATOM 753 C C . ASP A 1 95 ? 23.882 -19.283 -12.621 1.00 50.81 95 ASP A C 1
ATOM 755 O O . ASP A 1 95 ? 23.582 -20.484 -12.554 1.00 50.81 95 ASP A O 1
ATOM 759 N N . PRO A 1 96 ? 23.496 -18.538 -13.671 1.00 51.00 96 PRO A N 1
ATOM 760 C CA . PRO A 1 96 ? 22.985 -19.151 -14.875 1.00 51.00 96 PRO A CA 1
ATOM 761 C C . PRO A 1 96 ? 24.169 -19.841 -15.553 1.00 51.00 96 PRO A C 1
ATOM 763 O O . PRO A 1 96 ? 24.878 -19.274 -16.381 1.00 51.00 96 PRO A O 1
ATOM 766 N N . HIS A 1 97 ? 24.380 -21.099 -15.184 1.00 54.75 97 HIS A N 1
ATOM 767 C CA . HIS A 1 97 ? 25.227 -22.062 -15.869 1.00 54.75 97 HIS A CA 1
ATOM 768 C C . HIS A 1 97 ? 24.670 -22.395 -17.261 1.00 54.75 97 HIS A C 1
ATOM 770 O O . HIS A 1 97 ? 24.479 -23.557 -17.574 1.00 54.75 97 HIS A O 1
ATOM 776 N N . HIS A 1 98 ? 24.411 -21.421 -18.137 1.00 55.47 98 HIS A N 1
ATOM 777 C CA . HIS A 1 98 ? 24.085 -21.712 -19.531 1.00 55.47 98 HIS A CA 1
ATOM 778 C C . HIS A 1 98 ? 24.600 -20.617 -20.471 1.00 55.47 98 HIS A C 1
ATOM 780 O O . HIS A 1 98 ? 24.123 -19.487 -20.448 1.00 55.47 98 HIS A O 1
ATOM 786 N N . THR A 1 99 ? 25.490 -21.041 -21.380 1.00 54.88 99 THR A N 1
ATOM 787 C CA . THR A 1 99 ? 25.882 -20.406 -22.662 1.00 54.88 99 THR A CA 1
ATOM 788 C C . THR A 1 99 ? 27.255 -19.714 -22.712 1.00 54.88 99 THR A C 1
ATOM 790 O O . THR A 1 99 ? 27.315 -18.514 -22.936 1.00 54.88 99 THR A O 1
ATOM 793 N N . ALA A 1 100 ? 28.367 -20.464 -22.594 1.00 56.78 100 ALA A N 1
ATOM 794 C CA . ALA A 1 100 ? 29.658 -20.084 -23.221 1.00 56.78 100 ALA A CA 1
ATOM 795 C C . ALA A 1 100 ? 30.745 -21.195 -23.254 1.00 56.78 100 ALA A C 1
ATOM 797 O O . ALA A 1 100 ? 31.930 -20.881 -23.280 1.00 56.78 100 ALA A O 1
ATOM 798 N N . ALA A 1 101 ? 30.406 -22.491 -23.255 1.00 56.28 101 ALA A N 1
ATOM 799 C CA . ALA A 1 101 ? 31.424 -23.557 -23.288 1.00 56.28 101 ALA A CA 1
ATOM 800 C C . ALA A 1 101 ? 31.069 -24.704 -24.245 1.00 56.28 101 ALA A C 1
ATOM 802 O O . ALA A 1 101 ? 31.014 -25.864 -23.858 1.00 56.28 101 ALA A O 1
ATOM 803 N N . ALA A 1 102 ? 30.818 -24.372 -25.512 1.00 56.41 102 ALA A N 1
ATOM 804 C CA . ALA A 1 102 ? 30.855 -25.343 -26.605 1.00 56.41 102 ALA A CA 1
ATOM 805 C C . ALA A 1 102 ? 31.208 -24.652 -27.932 1.00 56.41 102 ALA A C 1
ATOM 807 O O . ALA A 1 102 ? 30.478 -24.745 -28.913 1.00 56.41 102 ALA A O 1
ATOM 808 N N . ILE A 1 103 ? 32.352 -23.962 -27.982 1.00 58.22 103 ILE A N 1
ATOM 809 C CA . ILE A 1 103 ? 33.091 -23.870 -29.247 1.00 58.22 103 ILE A CA 1
ATOM 810 C C . ILE A 1 103 ? 33.825 -25.204 -29.368 1.00 58.22 103 ILE A C 1
ATOM 812 O O . ILE A 1 103 ? 34.966 -25.353 -28.943 1.00 58.22 103 ILE A O 1
ATOM 816 N N . GLN A 1 104 ? 33.113 -26.210 -29.865 1.00 59.81 104 GLN A N 1
ATOM 817 C CA . GLN A 1 104 ? 33.723 -27.438 -30.345 1.00 59.81 104 GLN A CA 1
ATOM 818 C C . GLN A 1 104 ? 34.107 -27.164 -31.805 1.00 59.81 104 GLN A C 1
ATOM 820 O O . GLN A 1 104 ? 33.210 -26.934 -32.623 1.00 59.81 104 GLN A O 1
ATOM 825 N N . PRO A 1 105 ? 35.401 -27.137 -32.173 1.00 54.34 105 PRO A N 1
ATOM 826 C CA . PRO A 1 105 ? 35.772 -27.175 -33.572 1.00 54.34 105 PRO A CA 1
ATOM 827 C C . PRO A 1 105 ? 35.478 -28.603 -34.029 1.00 54.34 105 PRO A C 1
ATOM 829 O O . PRO A 1 105 ? 36.311 -29.495 -33.890 1.00 54.34 105 PRO A O 1
ATOM 832 N N . GLN A 1 106 ? 34.255 -28.843 -34.506 1.00 58.56 106 GLN A N 1
ATOM 833 C CA . GLN A 1 106 ? 33.900 -30.098 -35.155 1.00 58.56 106 GLN A CA 1
ATOM 834 C C . GLN A 1 106 ? 34.735 -30.175 -36.434 1.00 58.56 106 GLN A C 1
ATOM 836 O O . GLN A 1 106 ? 34.368 -29.637 -37.481 1.00 58.56 106 GLN A O 1
ATOM 841 N N . GLN A 1 107 ? 35.896 -30.814 -36.305 1.00 63.78 107 GLN A N 1
ATOM 842 C CA . GLN A 1 107 ? 36.728 -31.276 -37.396 1.00 63.78 107 GLN A CA 1
ATOM 843 C C . GLN A 1 107 ? 35.841 -32.092 -38.332 1.00 63.78 107 GLN A C 1
ATOM 845 O O . GLN A 1 107 ? 35.537 -33.258 -38.093 1.00 63.78 107 GLN A O 1
ATOM 850 N N . ARG A 1 108 ? 35.407 -31.465 -39.424 1.00 60.66 108 ARG A N 1
ATOM 851 C CA . ARG A 1 108 ? 34.916 -32.173 -40.599 1.00 60.66 108 ARG A CA 1
ATOM 852 C C . ARG A 1 108 ? 36.120 -32.779 -41.304 1.00 60.66 108 ARG A C 1
ATOM 854 O O . ARG A 1 108 ? 36.560 -32.297 -42.341 1.00 60.66 108 ARG A O 1
ATOM 861 N N . HIS A 1 109 ? 36.653 -33.838 -40.705 1.00 54.94 109 HIS A N 1
ATOM 862 C CA . HIS A 1 109 ? 37.519 -34.779 -41.389 1.00 54.94 109 HIS A CA 1
ATOM 863 C C . HIS A 1 109 ? 36.623 -35.633 -42.297 1.00 54.94 109 HIS A C 1
ATOM 865 O O . HIS A 1 109 ? 36.236 -36.747 -41.962 1.00 54.94 109 HIS A O 1
ATOM 871 N N . PHE A 1 110 ? 36.209 -35.060 -43.429 1.00 61.03 110 PHE A N 1
ATOM 872 C CA . PHE A 1 110 ? 35.635 -35.828 -44.528 1.00 61.03 110 PHE A CA 1
ATOM 873 C C . PHE A 1 110 ? 36.784 -36.406 -45.353 1.00 61.03 110 PHE A C 1
ATOM 875 O O . PHE A 1 110 ? 37.265 -35.801 -46.305 1.00 61.03 110 PHE A O 1
ATOM 882 N N . GLY A 1 111 ? 37.217 -37.591 -44.949 1.00 54.12 111 GLY A N 1
ATOM 883 C CA . GLY A 1 111 ? 38.018 -38.516 -45.740 1.00 54.12 111 GLY A CA 1
ATOM 884 C C . GLY A 1 111 ? 37.844 -39.890 -45.103 1.00 54.12 111 GLY A C 1
ATOM 885 O O . GLY A 1 111 ? 37.953 -39.996 -43.889 1.00 54.12 111 GLY A O 1
ATOM 886 N N . GLY A 1 112 ? 37.505 -40.961 -45.801 1.00 55.31 112 GLY A N 1
ATOM 887 C CA . GLY A 1 112 ? 37.160 -41.179 -47.197 1.00 55.31 112 GLY A CA 1
ATOM 888 C C . GLY A 1 112 ? 36.556 -42.584 -47.288 1.00 55.31 112 GLY A C 1
ATOM 889 O O . GLY A 1 112 ? 36.443 -43.268 -46.278 1.00 55.31 112 GLY A O 1
ATOM 890 N N . SER A 1 113 ? 36.151 -42.955 -48.498 1.00 54.59 113 SER A N 1
ATOM 891 C CA . SER A 1 113 ? 35.883 -44.314 -48.990 1.00 54.59 113 SER A CA 1
ATOM 892 C C . SER A 1 113 ? 36.242 -45.508 -48.082 1.00 54.59 113 SER A C 1
ATOM 894 O O . SER A 1 113 ? 37.398 -45.611 -47.663 1.00 54.59 113 SER A O 1
ATOM 896 N N . TRP A 1 114 ? 35.287 -46.453 -48.039 1.00 54.69 114 TRP A N 1
ATOM 897 C CA . TRP A 1 114 ? 35.312 -47.849 -47.556 1.00 54.69 114 TRP A CA 1
ATOM 898 C C . TRP A 1 114 ? 34.769 -48.093 -46.147 1.00 54.69 114 TRP A C 1
ATOM 900 O O . TRP A 1 114 ? 35.382 -47.637 -45.161 1.00 54.69 114 TRP A O 1
#

Sequence (114 aa):
MELTEAILAILVIVALEAILSVDNAMVLAVMVRPLPEHLRQRALLYGLIGAYVLRGLALLFATLIIQIWWIQLLGGLYLIYLAFNHFRKLPSHQDPHHTAAAIQPQQRHFGGSW

Foldseek 3Di:
DVVVVVVVVVVVVVVVVVVVVVVLVVVLVVVLVVDPPVCSVVSSVVSVVVSVVVVVVVVVVVVVQVVDVVSVVVVVVVVVVVVVVVVPPDPPPPPPPDDDPPPPPPPPPPDDDD

Radius of gyration: 26.7 Å; chains: 1; bounding box: 52×69×70 Å

Organism: NCBI:txid412755

Secondary structure (DSSP, 8-state):
-HHHHHHHHHHHHHHHHHHHHHHHHHHHHHHHTTS-HHHHHHHHHHHHHHHHHHHHHHHHHHHHHHT-HHHHHHHHHHHHHHHHHHHH----------SS--------------